Protein AF-A0A0J5QAQ3-F1 (afdb_monomer)

Sequence (72 aa):
MKLMIAILIDILDFTVGRLLFATPFAGEIIGLILGYIMFGPRAFWYAVEAIDVTEQVDGFIPTMTLIALASD

Foldseek 3Di:
DQLVVLQVLLVCFQPVVVPPPPDFPPSLVVQLVVLCVRQNPLSVQSCVLSVPRVCPCGSVDSRSNVSVVVRD

Solvent-accessible surface area (backbone atoms only — not comparable to full-atom values): 4075 Å² total; per-residue (Å²): 111,67,50,62,51,21,47,52,50,30,54,43,34,53,58,49,42,75,74,69,56,94,50,83,63,53,62,41,54,50,48,28,52,56,32,31,76,75,59,37,80,65,18,62,66,40,57,59,50,60,70,43,79,78,54,78,64,44,42,74,60,52,52,50,33,51,48,37,68,73,66,109

Radius of gyration: 11.05 Å; Cα contacts (8 Å, |Δi|>4): 78; chains: 1; bounding box: 28×16×28 Å

Structure (mmCIF, N/CA/C/O backbone):
data_AF-A0A0J5QAQ3-F1
#
_entry.id   AF-A0A0J5QAQ3-F1
#
loop_
_atom_site.group_PDB
_atom_site.id
_atom_site.type_symbol
_atom_site.label_atom_id
_atom_site.label_alt_id
_atom_site.label_comp_id
_atom_site.label_asym_id
_atom_site.label_entity_id
_atom_site.label_seq_id
_atom_site.pdbx_PDB_ins_code
_atom_site.Cartn_x
_atom_site.Cartn_y
_atom_site.Cartn_z
_atom_site.occupancy
_atom_site.B_iso_or_equiv
_atom_site.auth_seq_id
_atom_site.auth_comp_id
_atom_site.auth_asym_id
_atom_site.auth_atom_id
_atom_site.pdbx_PDB_model_num
ATOM 1 N N . MET A 1 1 ? -17.186 6.102 4.313 1.00 85.62 1 MET A N 1
ATOM 2 C CA . MET A 1 1 ? -16.306 7.115 3.675 1.00 85.62 1 MET A CA 1
ATOM 3 C C . MET A 1 1 ? -14.915 6.558 3.402 1.00 85.62 1 MET A C 1
ATOM 5 O O . MET A 1 1 ? -14.480 6.628 2.264 1.00 85.62 1 MET A O 1
ATOM 9 N N . LYS A 1 2 ? -14.247 5.954 4.398 1.00 91.31 2 LYS A N 1
ATOM 10 C CA . LYS A 1 2 ? -12.909 5.360 4.226 1.00 91.31 2 LYS A CA 1
ATOM 11 C C . LYS A 1 2 ? -12.842 4.301 3.116 1.00 91.31 2 LYS A C 1
ATOM 13 O O . LYS A 1 2 ? -11.928 4.357 2.311 1.00 91.31 2 LYS A O 1
ATOM 18 N N . LEU A 1 3 ? -13.855 3.435 3.002 1.00 93.75 3 LEU A N 1
ATOM 19 C CA . LEU A 1 3 ? -13.953 2.453 1.913 1.00 93.75 3 LEU A CA 1
ATOM 20 C C . LEU A 1 3 ? -13.963 3.094 0.513 1.00 93.75 3 LEU A C 1
ATOM 22 O O . LEU A 1 3 ? -13.266 2.641 -0.380 1.00 93.75 3 LEU A O 1
ATOM 26 N N . MET A 1 4 ? -14.718 4.178 0.321 1.00 95.06 4 MET A N 1
ATOM 27 C CA . MET A 1 4 ? -14.771 4.871 -0.971 1.00 95.06 4 MET A CA 1
ATOM 28 C C . MET A 1 4 ? -13.425 5.517 -1.325 1.00 95.06 4 MET A C 1
ATOM 30 O O . MET A 1 4 ? -13.019 5.491 -2.480 1.00 95.06 4 MET A O 1
ATOM 34 N N . ILE A 1 5 ? -12.725 6.071 -0.330 1.00 94.00 5 ILE A N 1
ATOM 35 C CA . ILE A 1 5 ? -11.376 6.625 -0.515 1.00 94.00 5 ILE A CA 1
ATOM 36 C C . ILE A 1 5 ? -10.384 5.506 -0.850 1.00 94.00 5 ILE A C 1
ATOM 38 O O . ILE A 1 5 ? -9.574 5.677 -1.751 1.00 94.00 5 ILE A O 1
ATOM 42 N N . ALA A 1 6 ? -10.481 4.357 -0.178 1.00 94.25 6 ALA A N 1
ATOM 43 C CA . ALA A 1 6 ? -9.656 3.188 -0.461 1.00 94.25 6 ALA A CA 1
ATOM 44 C C . ALA A 1 6 ? -9.823 2.693 -1.907 1.00 94.25 6 ALA A C 1
ATOM 46 O O . ALA A 1 6 ? -8.829 2.510 -2.601 1.00 94.25 6 ALA A O 1
ATOM 47 N N . ILE A 1 7 ? -11.066 2.607 -2.392 1.00 93.75 7 ILE A N 1
ATOM 48 C CA . ILE A 1 7 ? -11.363 2.254 -3.789 1.00 93.75 7 ILE A CA 1
ATOM 49 C C . ILE A 1 7 ? -10.733 3.259 -4.762 1.00 93.75 7 ILE A C 1
ATOM 51 O O . ILE A 1 7 ? -10.185 2.867 -5.787 1.00 93.75 7 ILE A O 1
ATOM 55 N N . LEU A 1 8 ? -10.797 4.561 -4.459 1.00 92.69 8 LEU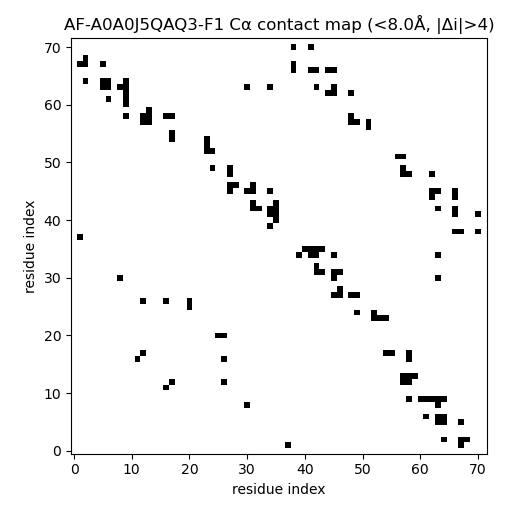 A N 1
ATOM 56 C CA . LEU A 1 8 ? -10.169 5.582 -5.302 1.00 92.69 8 LEU A CA 1
ATOM 57 C C . LEU A 1 8 ? -8.641 5.469 -5.313 1.00 92.69 8 LEU A C 1
ATOM 59 O O . LEU A 1 8 ? -8.047 5.663 -6.369 1.00 92.69 8 LEU A O 1
ATOM 63 N N . ILE A 1 9 ? -8.018 5.153 -4.174 1.00 91.25 9 ILE A N 1
ATOM 64 C CA . ILE A 1 9 ? -6.569 4.924 -4.085 1.00 91.25 9 ILE A CA 1
ATOM 65 C C . ILE A 1 9 ? -6.172 3.747 -4.978 1.00 91.25 9 ILE A C 1
ATOM 67 O O . ILE A 1 9 ? -5.305 3.931 -5.822 1.00 91.25 9 ILE A O 1
ATOM 71 N N . ASP A 1 10 ? -6.863 2.608 -4.887 1.00 90.19 10 ASP A N 1
ATOM 72 C CA . ASP A 1 10 ? -6.544 1.434 -5.714 1.00 90.19 10 ASP A CA 1
ATOM 73 C C . ASP A 1 10 ? -6.758 1.705 -7.219 1.00 90.19 10 ASP A C 1
ATOM 75 O O . ASP A 1 10 ? -5.989 1.247 -8.058 1.00 90.19 10 ASP A O 1
ATOM 79 N N . ILE A 1 11 ? -7.770 2.500 -7.598 1.00 89.94 11 ILE A N 1
ATOM 80 C CA . ILE A 1 11 ? -7.961 2.908 -9.004 1.00 89.94 11 ILE A CA 1
ATOM 81 C C . ILE A 1 11 ? -6.790 3.769 -9.495 1.00 89.94 11 ILE A C 1
ATOM 83 O O . ILE A 1 11 ? -6.343 3.618 -10.637 1.00 89.94 11 ILE A O 1
ATOM 87 N N . LEU A 1 12 ? -6.314 4.701 -8.666 1.00 87.06 12 LEU A N 1
ATOM 88 C CA . LEU A 1 12 ? -5.165 5.543 -8.998 1.00 87.06 12 LEU A CA 1
ATOM 89 C C . LEU A 1 12 ? -3.885 4.714 -9.086 1.00 87.06 12 LEU A C 1
ATOM 91 O O . LEU A 1 12 ? -3.096 4.934 -9.999 1.00 87.06 12 LEU A O 1
ATOM 95 N N . ASP A 1 13 ? -3.714 3.738 -8.206 1.00 81.38 13 ASP A N 1
ATOM 96 C CA . ASP A 1 13 ? -2.578 2.820 -8.213 1.00 81.38 13 ASP A CA 1
ATOM 97 C C . ASP A 1 13 ? -2.539 1.993 -9.510 1.00 81.38 13 ASP A C 1
ATOM 99 O O . ASP A 1 13 ? -1.564 2.025 -10.266 1.00 81.38 13 ASP A O 1
ATOM 103 N N . PHE A 1 14 ? -3.686 1.416 -9.888 1.00 80.31 14 PHE A N 1
ATOM 104 C CA . PHE A 1 14 ? -3.846 0.619 -11.109 1.00 80.31 14 PHE A CA 1
ATOM 105 C C . PHE A 1 14 ? -3.605 1.398 -12.415 1.00 80.31 14 PHE A C 1
ATOM 107 O O . PHE A 1 14 ? -3.306 0.805 -13.456 1.00 80.31 14 PHE A O 1
ATOM 114 N N . THR A 1 15 ? -3.769 2.725 -12.399 1.00 77.12 15 THR A N 1
ATOM 115 C CA . THR A 1 15 ? -3.735 3.562 -13.612 1.00 77.12 15 THR A CA 1
ATOM 116 C C . THR A 1 15 ? -2.522 4.482 -13.675 1.00 77.12 15 THR A C 1
ATOM 118 O O . THR A 1 15 ? -1.816 4.512 -14.681 1.00 77.12 15 THR A O 1
ATOM 121 N N . VAL A 1 16 ? -2.288 5.248 -12.614 1.00 70.44 16 VAL A N 1
ATOM 122 C CA . VAL A 1 16 ? -1.278 6.303 -12.526 1.00 70.44 16 VAL A CA 1
ATOM 123 C C . VAL A 1 16 ? 0.045 5.749 -12.003 1.00 70.44 16 VAL A C 1
ATOM 125 O O . VAL A 1 16 ? 1.094 6.124 -12.533 1.00 70.44 16 VAL A O 1
ATOM 128 N N . GLY A 1 17 ? 0.005 4.830 -11.031 1.00 63.28 17 GLY A N 1
ATOM 129 C CA . GLY A 1 17 ? 1.202 4.209 -10.456 1.00 63.28 17 GLY A CA 1
ATOM 130 C C . GLY A 1 17 ? 2.067 3.524 -11.515 1.00 63.28 17 GLY A C 1
ATOM 131 O O . GLY A 1 17 ? 3.255 3.815 -11.652 1.00 63.28 17 GLY A O 1
ATOM 132 N N . ARG A 1 18 ? 1.415 2.770 -12.406 1.00 65.50 18 ARG A N 1
ATOM 133 C CA . ARG A 1 18 ? 2.054 2.051 -13.524 1.00 65.50 18 ARG A CA 1
ATOM 134 C C . ARG A 1 18 ? 2.715 2.936 -14.587 1.00 65.50 18 ARG A C 1
ATOM 136 O O . ARG A 1 18 ? 3.513 2.442 -15.380 1.00 65.50 18 ARG A O 1
ATOM 143 N N . LEU A 1 19 ? 2.354 4.218 -14.666 1.00 60.44 19 LEU A N 1
ATOM 144 C CA . LEU A 1 19 ? 2.846 5.150 -15.691 1.00 60.44 19 LEU A CA 1
ATOM 145 C C . LEU A 1 19 ? 3.861 6.164 -15.151 1.00 60.44 19 LEU A C 1
ATOM 147 O O . LEU A 1 19 ? 4.658 6.681 -15.935 1.00 60.44 19 LEU A O 1
ATOM 151 N N . LEU A 1 20 ? 3.821 6.481 -13.851 1.00 55.12 20 LEU A N 1
ATOM 152 C CA . LEU A 1 20 ? 4.582 7.593 -13.268 1.00 55.12 20 LEU A CA 1
ATOM 153 C C . LEU A 1 20 ? 5.765 7.182 -12.389 1.00 55.12 20 LEU A C 1
ATOM 155 O O . LEU A 1 20 ? 6.630 8.027 -12.142 1.00 55.12 20 LEU A O 1
ATOM 159 N N . PHE A 1 21 ? 5.869 5.927 -11.955 1.00 56.62 21 PHE A N 1
ATOM 160 C CA . PHE A 1 21 ? 6.963 5.507 -11.082 1.00 56.62 21 PHE A CA 1
ATOM 161 C C . PHE A 1 21 ? 8.045 4.754 -11.864 1.00 56.62 21 PHE A C 1
ATOM 163 O O . PHE A 1 21 ? 8.104 3.536 -11.917 1.00 56.62 21 PHE A O 1
ATOM 170 N N . ALA A 1 22 ? 8.977 5.517 -12.446 1.00 56.53 22 ALA A N 1
ATOM 171 C CA . ALA A 1 22 ? 10.282 4.996 -12.879 1.00 56.53 22 ALA A CA 1
ATOM 172 C C . ALA A 1 22 ? 11.178 4.580 -11.687 1.00 56.53 22 ALA A C 1
ATOM 174 O O . ALA A 1 22 ? 12.289 4.084 -11.885 1.00 56.53 22 ALA A O 1
ATOM 175 N N . THR A 1 23 ? 10.705 4.822 -10.461 1.00 64.56 23 THR A N 1
ATOM 176 C CA . THR A 1 23 ? 11.382 4.536 -9.201 1.00 64.56 23 THR A CA 1
ATOM 177 C C . THR A 1 23 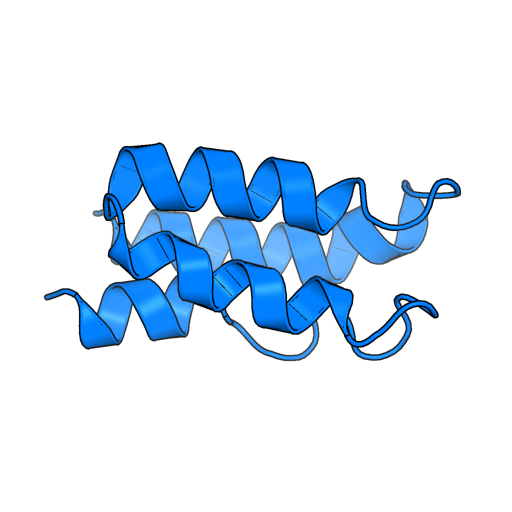? 10.581 3.467 -8.458 1.00 64.56 23 THR A C 1
ATOM 179 O O . THR A 1 23 ? 9.454 3.771 -8.068 1.00 64.56 23 THR A O 1
ATOM 182 N N . PRO A 1 24 ? 11.140 2.265 -8.239 1.00 70.25 24 PRO A N 1
ATOM 183 C CA . PRO A 1 24 ? 10.452 1.211 -7.498 1.00 70.25 24 PRO A CA 1
ATOM 184 C C . PRO A 1 24 ? 10.122 1.661 -6.066 1.00 70.25 24 PRO A C 1
ATOM 186 O O . PRO A 1 24 ? 10.851 2.480 -5.488 1.00 70.25 24 PRO A O 1
ATOM 189 N N . PHE A 1 25 ? 9.053 1.107 -5.498 1.00 76.94 25 PHE A N 1
ATOM 190 C CA . PHE A 1 25 ? 8.553 1.294 -4.131 1.00 76.94 25 PHE A CA 1
ATOM 191 C C . PHE A 1 25 ? 7.892 2.643 -3.815 1.00 76.94 25 PHE A C 1
ATOM 193 O O . PHE A 1 25 ? 7.525 2.916 -2.665 1.00 76.94 25 PHE A O 1
ATOM 200 N N . ALA A 1 26 ? 7.793 3.554 -4.786 1.00 80.38 26 ALA A N 1
ATOM 201 C CA . ALA A 1 26 ? 7.228 4.880 -4.543 1.00 80.38 26 ALA A CA 1
ATOM 202 C C . ALA A 1 26 ? 5.710 4.823 -4.301 1.00 80.38 26 ALA A C 1
ATOM 204 O O . ALA A 1 26 ? 5.215 5.537 -3.420 1.00 80.38 26 ALA A O 1
ATOM 205 N N . GLY A 1 27 ? 4.991 3.977 -5.047 1.00 82.25 27 GLY A N 1
ATOM 206 C CA . GLY A 1 27 ? 3.549 3.773 -4.893 1.00 82.25 27 GLY A CA 1
ATOM 207 C C . GLY A 1 27 ? 3.212 3.189 -3.525 1.00 82.25 27 GLY A C 1
ATOM 208 O O . GLY A 1 27 ? 2.358 3.710 -2.809 1.00 82.25 27 GLY A O 1
ATOM 209 N N . GLU A 1 28 ? 3.987 2.210 -3.083 1.00 85.94 28 GLU A N 1
ATOM 210 C CA . GLU A 1 28 ? 3.779 1.444 -1.862 1.00 85.94 28 GLU A CA 1
ATOM 211 C C . GLU A 1 28 ? 4.125 2.238 -0.618 1.00 85.94 28 GLU A C 1
ATOM 213 O O . GLU A 1 28 ? 3.420 2.139 0.383 1.00 85.94 28 GLU A O 1
ATOM 218 N N . ILE A 1 29 ? 5.149 3.095 -0.667 1.00 88.38 29 ILE A N 1
ATOM 219 C CA . ILE A 1 29 ? 5.414 4.042 0.424 1.00 88.38 29 ILE A CA 1
ATOM 220 C C . ILE A 1 29 ? 4.233 5.007 0.578 1.00 88.38 29 ILE A C 1
ATOM 222 O O . ILE A 1 29 ? 3.779 5.254 1.699 1.00 88.38 29 ILE A O 1
ATOM 226 N N . ILE A 1 30 ? 3.716 5.548 -0.530 1.00 89.19 30 ILE A N 1
ATOM 227 C CA . ILE A 1 30 ? 2.571 6.467 -0.502 1.00 89.19 30 ILE A CA 1
ATOM 228 C C . ILE A 1 30 ? 1.323 5.736 0.006 1.00 89.19 30 ILE A C 1
ATOM 230 O O . ILE A 1 30 ? 0.665 6.227 0.928 1.00 89.19 30 ILE A O 1
ATOM 234 N N . GLY A 1 31 ? 1.027 4.555 -0.534 1.00 89.94 31 GLY A N 1
ATOM 235 C CA . GLY A 1 31 ? -0.087 3.707 -0.127 1.00 89.94 31 GLY A CA 1
ATOM 236 C C . GLY A 1 31 ? -0.009 3.334 1.351 1.00 89.94 31 GLY A C 1
ATOM 237 O O . GLY A 1 31 ? -0.975 3.535 2.084 1.00 89.94 31 GLY A O 1
ATOM 238 N N . LEU A 1 32 ? 1.162 2.928 1.845 1.00 92.50 32 LEU A N 1
ATOM 239 C CA . LEU A 1 32 ? 1.395 2.618 3.257 1.00 92.50 32 LEU A CA 1
ATOM 240 C C . LEU A 1 32 ? 1.124 3.826 4.166 1.00 92.50 32 LEU A C 1
ATOM 242 O O . LEU A 1 32 ? 0.455 3.684 5.192 1.00 92.50 32 LEU A O 1
ATOM 246 N N . ILE A 1 33 ? 1.604 5.020 3.798 1.00 94.06 33 ILE A N 1
ATOM 247 C CA . ILE A 1 33 ? 1.377 6.254 4.569 1.00 94.06 33 ILE A CA 1
ATOM 248 C C . ILE A 1 33 ? -0.115 6.603 4.596 1.00 94.06 33 ILE A C 1
ATOM 250 O O . ILE A 1 33 ? -0.675 6.837 5.671 1.00 94.06 33 ILE A O 1
ATOM 254 N N . LEU A 1 34 ? -0.771 6.622 3.432 1.00 93.44 34 LEU A N 1
ATOM 255 C CA . LEU A 1 34 ? -2.201 6.926 3.319 1.00 93.44 34 LEU A CA 1
ATOM 256 C C . LEU A 1 34 ? -3.044 5.905 4.087 1.00 93.44 34 LEU A C 1
ATOM 258 O O . LEU A 1 34 ? -3.935 6.278 4.854 1.00 93.44 34 LEU A O 1
ATOM 262 N N . GLY A 1 35 ? -2.719 4.623 3.948 1.00 94.44 35 GLY A N 1
ATOM 263 C CA . GLY A 1 35 ? -3.342 3.539 4.689 1.00 94.44 35 GLY A CA 1
ATOM 264 C C . GLY A 1 35 ? -3.168 3.720 6.192 1.00 94.44 35 GLY A C 1
ATOM 265 O O . GLY A 1 35 ? -4.144 3.595 6.929 1.00 94.44 35 GLY A O 1
ATOM 266 N N . TYR A 1 36 ? -1.967 4.063 6.670 1.00 95.25 36 TYR A N 1
ATOM 267 C CA . TYR A 1 36 ? -1.706 4.231 8.103 1.00 95.25 36 TYR A CA 1
ATOM 268 C C . TYR A 1 36 ? -2.508 5.396 8.688 1.00 95.25 36 TYR A C 1
ATOM 270 O O . TYR A 1 36 ? -3.070 5.278 9.777 1.00 95.25 36 TYR A O 1
ATOM 278 N N . ILE A 1 37 ? -2.646 6.496 7.942 1.00 94.94 37 ILE A N 1
ATOM 279 C CA . ILE A 1 37 ? -3.497 7.631 8.331 1.00 94.94 37 ILE A CA 1
ATOM 280 C C . ILE A 1 37 ? -4.968 7.199 8.463 1.00 94.94 37 ILE A C 1
ATOM 282 O O . ILE A 1 37 ? -5.665 7.639 9.379 1.00 94.94 37 ILE A O 1
ATOM 286 N N . MET A 1 38 ? -5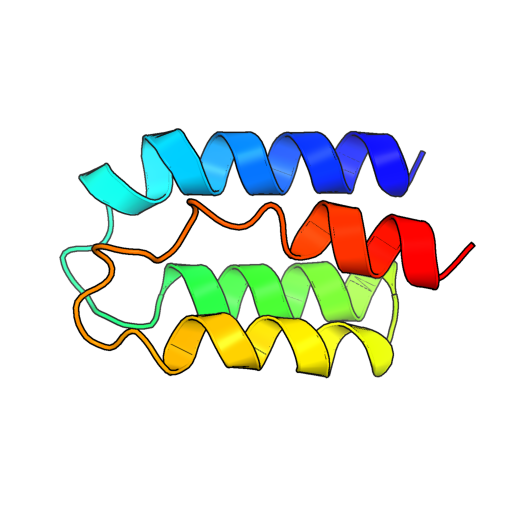.460 6.334 7.572 1.00 93.81 38 MET A N 1
ATOM 287 C CA . MET A 1 38 ? -6.875 5.941 7.542 1.00 93.81 38 MET A CA 1
ATOM 288 C C . MET A 1 38 ? -7.227 4.773 8.474 1.00 93.81 38 MET A C 1
ATOM 290 O O . MET A 1 38 ? -8.314 4.770 9.067 1.00 93.81 38 MET A O 1
ATOM 294 N N . PHE A 1 39 ? -6.335 3.792 8.600 1.00 94.94 39 PHE A N 1
ATOM 295 C CA . PHE A 1 39 ? -6.585 2.483 9.216 1.00 94.94 39 PHE A CA 1
ATOM 296 C C . PHE A 1 39 ? -5.565 2.112 10.307 1.00 94.94 39 PHE A C 1
ATOM 298 O O . PHE A 1 39 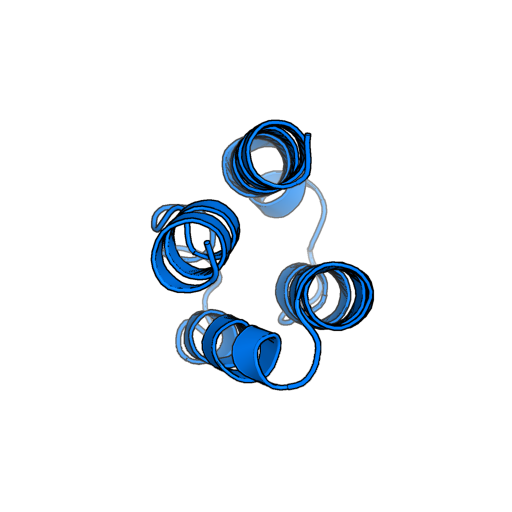? -5.664 1.040 10.908 1.00 94.94 39 PHE A O 1
ATOM 305 N N . GLY A 1 40 ? -4.602 2.989 10.607 1.00 93.06 40 GLY A N 1
ATOM 306 C CA . GLY A 1 40 ? -3.585 2.756 11.630 1.00 93.06 40 GLY A CA 1
ATOM 307 C C . GLY A 1 40 ? -2.655 1.586 11.278 1.00 93.06 40 GLY A C 1
ATOM 308 O O . GLY A 1 40 ? -2.384 1.342 10.103 1.00 93.06 40 GLY A O 1
ATOM 309 N N . PRO A 1 41 ? -2.181 0.810 12.270 1.00 94.06 41 PRO A N 1
ATOM 310 C CA . PRO A 1 41 ? -1.225 -0.279 12.046 1.00 94.06 41 PRO A CA 1
ATOM 311 C C . PRO A 1 41 ? -1.698 -1.378 11.084 1.00 94.06 41 PRO A C 1
ATOM 313 O O . PRO A 1 41 ? -0.872 -2.096 10.531 1.00 94.06 41 PRO A O 1
ATOM 316 N N . ARG A 1 42 ? -3.010 -1.515 10.840 1.00 92.19 42 ARG A N 1
ATOM 317 C CA . ARG A 1 42 ? -3.534 -2.474 9.849 1.00 92.19 42 ARG A CA 1
ATOM 318 C C . ARG A 1 42 ? -3.037 -2.178 8.433 1.00 92.19 42 ARG A C 1
ATOM 320 O O . ARG A 1 42 ? -2.970 -3.085 7.615 1.00 92.19 42 ARG A O 1
ATOM 327 N N . ALA A 1 43 ? -2.626 -0.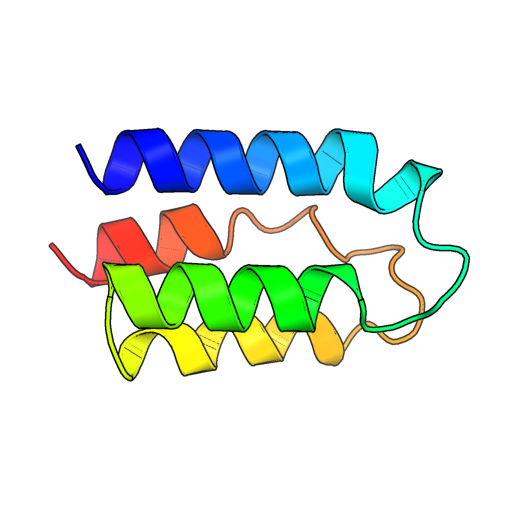942 8.171 1.00 91.50 43 ALA A N 1
ATOM 328 C CA . ALA A 1 43 ? -2.039 -0.545 6.906 1.00 91.50 43 ALA A CA 1
ATOM 329 C C . ALA A 1 43 ? -0.700 -1.217 6.596 1.00 91.50 43 ALA A C 1
ATOM 331 O O . ALA A 1 43 ? -0.321 -1.233 5.435 1.00 91.50 43 ALA A O 1
ATOM 332 N N . PHE A 1 44 ? -0.001 -1.816 7.572 1.00 92.81 44 PHE A N 1
ATOM 333 C CA . PHE A 1 44 ? 1.233 -2.560 7.290 1.00 92.81 44 PHE A CA 1
ATOM 334 C C . PHE A 1 44 ? 1.028 -3.736 6.331 1.00 92.81 44 PHE A C 1
ATOM 336 O O . PHE A 1 44 ? 1.983 -4.152 5.685 1.00 92.81 44 PHE A O 1
ATOM 343 N N . TRP A 1 45 ? -0.207 -4.218 6.165 1.00 92.19 45 TRP A N 1
ATOM 344 C CA . TRP A 1 45 ? -0.543 -5.176 5.111 1.00 92.19 45 TRP A CA 1
ATOM 345 C C . TRP A 1 45 ? -0.338 -4.627 3.694 1.00 92.19 45 TRP A C 1
ATOM 347 O O . TRP A 1 45 ? -0.118 -5.417 2.786 1.00 92.19 45 TRP A O 1
ATOM 357 N N . TYR A 1 46 ? -0.318 -3.304 3.508 1.00 90.38 46 TYR A N 1
ATOM 358 C CA . TYR A 1 46 ? 0.014 -2.674 2.227 1.00 90.38 46 TYR A CA 1
ATOM 359 C C . TYR A 1 46 ? 1.472 -2.926 1.818 1.00 90.38 46 TYR A C 1
ATOM 361 O O . TYR A 1 46 ? 1.785 -2.959 0.638 1.00 90.38 46 TYR A O 1
ATOM 369 N N . ALA A 1 47 ? 2.372 -3.190 2.774 1.00 89.25 47 ALA A N 1
ATOM 370 C CA . ALA A 1 47 ? 3.769 -3.511 2.474 1.00 89.25 47 ALA A CA 1
ATOM 371 C C . ALA A 1 47 ? 3.949 -4.851 1.732 1.00 89.25 47 ALA A C 1
ATOM 373 O O . ALA A 1 47 ? 5.057 -5.159 1.304 1.00 89.25 47 ALA A O 1
ATOM 374 N N . VAL A 1 48 ? 2.888 -5.656 1.595 1.00 87.88 48 VAL A N 1
ATOM 375 C CA . VAL A 1 48 ? 2.893 -6.866 0.762 1.00 87.88 48 VAL A CA 1
ATOM 376 C C . VAL A 1 48 ? 3.081 -6.523 -0.717 1.00 87.88 48 VAL A C 1
ATOM 378 O O . VAL A 1 48 ? 3.735 -7.299 -1.407 1.00 87.88 48 VAL A O 1
ATOM 381 N N . GLU A 1 49 ? 2.584 -5.373 -1.182 1.00 83.94 49 GLU A N 1
ATOM 382 C CA . GLU A 1 49 ? 2.769 -4.92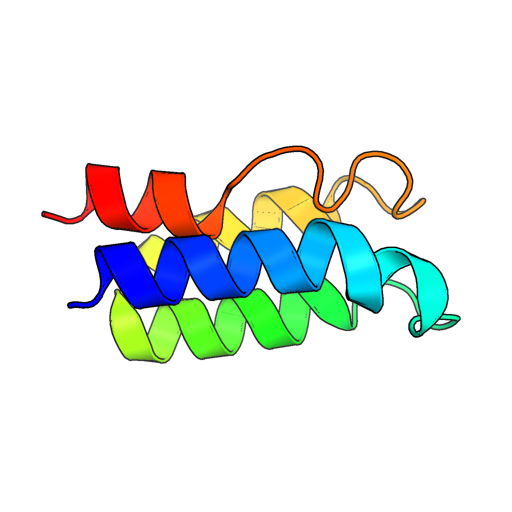5 -2.573 1.00 83.94 49 GLU A CA 1
ATOM 383 C C . GLU A 1 49 ? 4.259 -4.777 -2.920 1.00 83.94 49 GLU A C 1
ATOM 385 O O . GLU A 1 49 ? 4.705 -5.251 -3.960 1.00 83.94 49 GLU A O 1
ATOM 390 N N . ALA A 1 50 ? 5.081 -4.335 -1.959 1.00 84.62 50 ALA A N 1
ATOM 391 C CA . ALA A 1 50 ? 6.531 -4.195 -2.129 1.00 84.62 50 ALA A CA 1
ATOM 392 C C . ALA A 1 50 ? 7.288 -5.533 -2.325 1.00 84.62 50 ALA A C 1
ATOM 394 O O . ALA A 1 50 ? 8.511 -5.543 -2.494 1.00 84.62 50 ALA A O 1
ATOM 395 N N . ILE A 1 51 ? 6.607 -6.686 -2.265 1.00 84.25 51 ILE A N 1
ATOM 396 C CA . ILE A 1 51 ? 7.183 -7.983 -2.661 1.00 84.25 51 ILE A CA 1
ATOM 397 C C . ILE A 1 51 ? 7.328 -8.055 -4.185 1.00 84.25 51 ILE A C 1
ATOM 399 O O . ILE A 1 51 ? 8.260 -8.699 -4.680 1.00 84.25 51 ILE A O 1
ATOM 403 N N . ASP A 1 52 ? 6.448 -7.389 -4.933 1.00 77.19 52 ASP A N 1
ATOM 404 C CA . ASP A 1 52 ? 6.579 -7.265 -6.377 1.00 77.19 52 ASP A CA 1
ATOM 405 C C . ASP A 1 52 ? 7.526 -6.125 -6.755 1.00 77.19 52 ASP A C 1
ATOM 407 O O . ASP A 1 52 ? 7.143 -5.069 -7.241 1.00 77.19 52 ASP A O 1
ATOM 411 N N . VAL A 1 53 ? 8.821 -6.402 -6.633 1.00 71.25 53 VAL A N 1
ATOM 412 C CA . VAL A 1 53 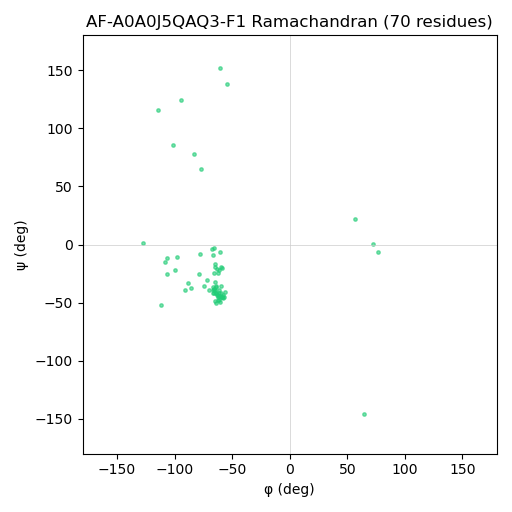? 9.904 -5.472 -6.994 1.00 71.25 53 VAL A CA 1
ATOM 413 C C . VAL A 1 53 ? 9.924 -5.058 -8.475 1.00 71.25 53 VAL A C 1
ATOM 415 O O . VAL A 1 53 ? 10.771 -4.259 -8.878 1.00 71.25 53 VAL A O 1
ATOM 418 N N . THR A 1 54 ? 9.075 -5.666 -9.311 1.00 71.44 54 THR A N 1
ATOM 419 C CA . THR A 1 54 ? 8.945 -5.347 -10.738 1.00 71.44 54 THR A CA 1
ATOM 420 C C . THR A 1 54 ? 7.789 -4.400 -11.039 1.00 71.44 54 THR A C 1
ATOM 422 O O . THR A 1 54 ? 7.707 -3.910 -12.172 1.00 71.44 54 THR A O 1
ATOM 425 N N . GLU A 1 55 ? 6.918 -4.159 -10.052 1.00 71.62 55 GLU A N 1
ATOM 426 C CA . GLU A 1 55 ? 5.741 -3.283 -10.136 1.00 71.62 55 GLU A CA 1
ATOM 427 C C . GLU A 1 55 ? 4.787 -3.697 -11.281 1.00 71.62 55 GLU A C 1
ATOM 429 O O . GLU A 1 55 ? 4.049 -2.894 -11.854 1.00 71.62 55 GLU A O 1
ATOM 434 N N . GLN A 1 56 ? 4.869 -4.960 -11.718 1.00 67.12 56 GLN A N 1
ATOM 435 C CA . GLN A 1 56 ? 4.073 -5.495 -12.828 1.00 67.12 56 GLN A CA 1
ATOM 436 C C . GLN A 1 56 ? 2.730 -6.046 -12.356 1.00 67.12 56 GLN A C 1
ATOM 438 O O . GLN A 1 56 ? 1.761 -6.032 -13.115 1.00 67.12 56 GLN A O 1
ATOM 443 N N . VAL A 1 57 ? 2.721 -6.589 -11.145 1.00 66.12 57 VAL A N 1
ATOM 444 C CA . VAL A 1 57 ? 1.602 -7.131 -10.376 1.00 66.12 57 VAL A CA 1
ATOM 445 C C . VAL A 1 57 ? 1.127 -6.107 -9.338 1.00 66.12 57 VAL A C 1
ATOM 447 O O . VAL A 1 57 ? -0.042 -6.169 -8.955 1.00 66.12 57 VAL A O 1
ATOM 450 N N . ASP A 1 58 ? 1.974 -5.146 -8.956 1.00 65.25 58 ASP A N 1
ATOM 451 C CA . ASP A 1 58 ? 1.572 -4.002 -8.132 1.00 65.25 58 ASP A CA 1
ATOM 452 C C . ASP A 1 58 ? 0.379 -3.248 -8.758 1.00 65.25 58 ASP A C 1
ATOM 454 O O . ASP A 1 58 ? 0.248 -3.101 -9.984 1.00 65.25 58 ASP A O 1
ATOM 458 N N . GLY A 1 59 ? -0.570 -2.867 -7.905 1.00 67.31 59 GLY A N 1
ATOM 459 C CA . GLY A 1 59 ? -1.845 -2.253 -8.273 1.00 67.31 59 GLY A CA 1
ATOM 460 C C . GLY A 1 59 ? -2.919 -3.198 -8.839 1.00 67.31 59 GLY A C 1
ATOM 461 O O . GLY A 1 59 ? -4.055 -2.761 -9.034 1.00 67.31 59 GLY A O 1
ATOM 462 N N . PHE A 1 60 ? -2.642 -4.487 -9.108 1.00 76.69 60 PHE A N 1
ATOM 463 C CA . PHE A 1 60 ? -3.687 -5.448 -9.533 1.00 76.69 60 PHE A CA 1
ATOM 464 C C . PHE A 1 60 ? -4.530 -5.974 -8.375 1.00 76.69 60 PHE A C 1
ATOM 466 O O . PHE A 1 60 ? -5.668 -6.416 -8.578 1.00 76.69 60 PHE A O 1
ATOM 473 N N . ILE A 1 61 ? -3.967 -5.964 -7.173 1.00 86.12 61 ILE A N 1
ATOM 474 C CA . ILE A 1 61 ? -4.676 -6.335 -5.961 1.00 86.12 61 ILE A CA 1
ATOM 475 C C . ILE A 1 61 ? -5.210 -5.034 -5.356 1.00 86.12 61 ILE A C 1
ATOM 477 O O . ILE A 1 61 ? -4.437 -4.115 -5.115 1.00 86.12 61 ILE A O 1
ATOM 481 N N . PRO A 1 62 ? -6.527 -4.912 -5.107 1.00 91.25 62 PRO A N 1
ATOM 482 C CA . PRO A 1 62 ? -7.098 -3.711 -4.504 1.00 91.25 62 PRO A CA 1
ATOM 483 C C . PRO A 1 62 ? -6.815 -3.698 -2.992 1.00 91.25 62 PRO A C 1
ATOM 485 O O . PRO A 1 62 ? -7.715 -3.866 -2.161 1.00 91.25 62 PRO A O 1
ATOM 488 N N . THR A 1 63 ? -5.537 -3.605 -2.627 1.00 92.19 63 TH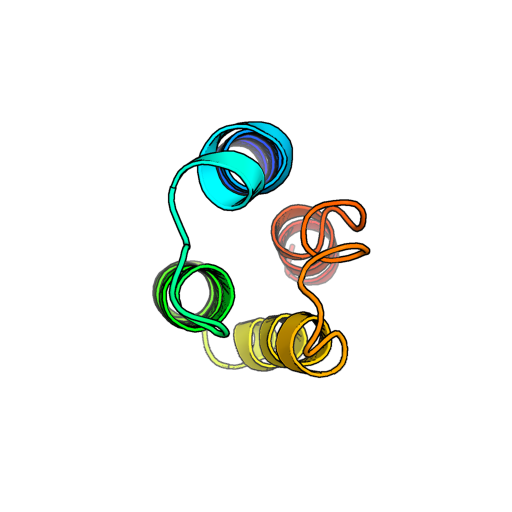R A N 1
ATOM 489 C CA . THR A 1 63 ? -5.039 -3.851 -1.272 1.00 92.19 63 THR A CA 1
ATOM 490 C C . THR A 1 63 ? -5.542 -2.810 -0.285 1.00 92.19 63 THR A C 1
ATOM 492 O O . THR A 1 63 ? -5.924 -3.176 0.832 1.00 92.19 63 THR A O 1
ATOM 495 N N . MET A 1 64 ? -5.673 -1.538 -0.681 1.00 93.25 64 MET A N 1
ATOM 496 C CA . MET A 1 64 ? -6.265 -0.521 0.194 1.00 93.25 64 MET A CA 1
ATOM 497 C C . MET A 1 64 ? -7.730 -0.844 0.495 1.00 93.25 64 MET A C 1
ATOM 499 O O . MET A 1 64 ? -8.178 -0.723 1.639 1.00 93.25 64 MET A O 1
ATOM 503 N N . THR A 1 65 ? -8.486 -1.279 -0.516 1.00 94.88 65 THR A N 1
ATOM 504 C CA . THR A 1 65 ? -9.894 -1.674 -0.374 1.00 94.88 65 THR A CA 1
ATOM 505 C C . THR A 1 65 ? -10.033 -2.913 0.500 1.00 94.88 65 THR A C 1
ATOM 507 O O . THR A 1 65 ? -10.908 -2.945 1.364 1.00 94.88 65 THR A O 1
ATOM 510 N N . LEU A 1 66 ? -9.159 -3.913 0.347 1.00 94.50 66 LEU A N 1
ATOM 511 C CA . LEU A 1 66 ? -9.150 -5.103 1.203 1.00 94.50 66 LEU A CA 1
ATOM 512 C C . LEU A 1 66 ? -8.862 -4.746 2.665 1.00 94.50 66 LEU A C 1
ATOM 514 O O . LEU A 1 66 ? -9.561 -5.224 3.560 1.00 94.50 66 LEU A O 1
ATOM 518 N N . ILE A 1 67 ? -7.893 -3.861 2.915 1.00 94.19 67 ILE A N 1
ATOM 519 C CA . ILE A 1 67 ? -7.601 -3.356 4.263 1.00 94.19 67 ILE A CA 1
ATOM 520 C C . ILE A 1 67 ? -8.810 -2.610 4.826 1.00 94.19 67 ILE A C 1
ATOM 522 O O . ILE A 1 67 ? -9.138 -2.797 5.998 1.00 94.19 67 ILE A O 1
ATOM 526 N N . ALA A 1 68 ? -9.489 -1.798 4.013 1.00 94.75 68 ALA A N 1
ATOM 527 C CA . ALA A 1 68 ? -10.687 -1.077 4.426 1.00 94.75 68 ALA A CA 1
ATOM 528 C C . ALA A 1 68 ? -11.818 -2.034 4.830 1.00 94.75 68 ALA A C 1
ATOM 530 O O . ALA A 1 68 ? -12.373 -1.882 5.914 1.00 94.75 68 ALA A O 1
ATOM 531 N N . LEU A 1 69 ? -12.104 -3.048 4.006 1.00 94.12 69 LEU A N 1
ATOM 532 C CA . LEU A 1 69 ? -13.130 -4.063 4.276 1.00 94.12 69 LEU A CA 1
ATOM 533 C C . LEU A 1 69 ? -12.809 -4.916 5.508 1.00 94.12 69 LEU A C 1
ATOM 535 O O . LEU A 1 69 ? -13.711 -5.273 6.256 1.00 94.12 69 LEU A O 1
ATOM 539 N N . ALA A 1 70 ? -11.533 -5.229 5.738 1.00 91.56 70 ALA A N 1
ATOM 540 C CA . ALA A 1 70 ? -11.084 -5.949 6.929 1.00 91.56 70 ALA A CA 1
ATOM 541 C C . ALA A 1 70 ? -11.004 -5.060 8.184 1.00 91.56 70 ALA A C 1
ATOM 543 O O . ALA A 1 70 ? -10.723 -5.562 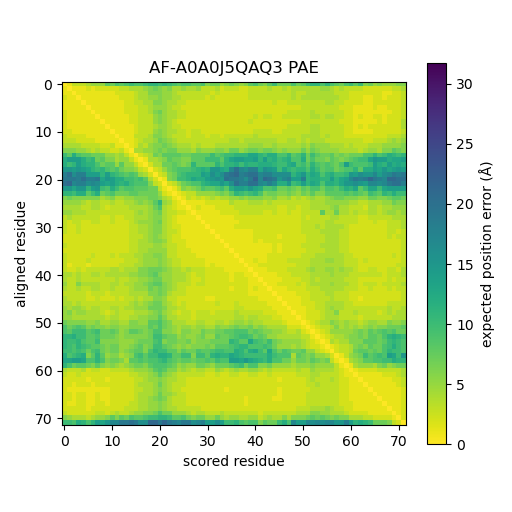9.276 1.00 91.56 70 ALA A O 1
ATOM 544 N N . SER A 1 71 ? -11.180 -3.742 8.028 1.00 84.56 71 SER A N 1
ATOM 545 C CA . SER A 1 71 ? -11.039 -2.773 9.111 1.00 84.56 71 SER A CA 1
ATOM 546 C C . SER A 1 71 ? -12.343 -2.182 9.636 1.00 84.56 71 SER A C 1
ATOM 548 O O . SER A 1 71 ? -12.278 -1.531 10.686 1.00 84.56 71 SER A O 1
ATOM 550 N N . ASP A 1 72 ? -13.457 -2.396 8.936 1.00 65.31 72 ASP A N 1
ATOM 551 C CA . ASP A 1 72 ? -14.813 -2.056 9.388 1.00 65.31 72 ASP A CA 1
ATOM 552 C C . ASP A 1 72 ? -15.302 -2.963 10.536 1.00 65.31 72 ASP A C 1
ATOM 554 O O . ASP A 1 72 ? -14.873 -4.139 10.623 1.00 65.31 72 ASP A O 1
#

Secondary structure (DSSP, 8-state):
-HHHHHHHHHHHIIIIIHHH-SSTTHHHHHHHHHHHHHHGGGGGGGGGGGG-TTSSSTTSS-HHHHHHHTT-

pLDDT: mean 83.8, std 11.64, range [55.12, 95.25]

Mean predicted aligned error: 4.56 Å